Protein AF-A0A3C0UBP6-F1 (afdb_monomer_lite)

Foldseek 3Di:
DVVVLVVLVVVCVVVVDDPPPDPDPVVNVVVCCVSVVVVVVVVVVVVVVVVVVCVVVVNPPPPDPPDPPPDDPVNVVVVVVVVVVVVVVVVLVVVLVCVVVVNDDDPVCVVVNVVVVVVD

pLDDT: mean 75.62, std 11.1, range [53.62, 95.62]

Structure (mmCIF, N/CA/C/O backbone):
data_AF-A0A3C0UBP6-F1
#
_entry.id   AF-A0A3C0UBP6-F1
#
loop_
_atom_site.group_PDB
_atom_site.id
_atom_site.type_symbol
_atom_site.label_atom_id
_atom_site.label_alt_id
_atom_site.label_comp_id
_atom_site.label_asym_id
_atom_site.label_entity_id
_atom_site.label_seq_id
_atom_site.pdbx_PDB_ins_code
_atom_site.Cartn_x
_atom_site.Cartn_y
_atom_site.Cartn_z
_atom_site.occupancy
_atom_site.B_iso_or_equiv
_atom_site.auth_seq_id
_atom_site.auth_comp_id
_atom_site.auth_asym_id
_atom_site.auth_atom_id
_atom_site.pdbx_PDB_model_num
ATOM 1 N N . MET A 1 1 ? -14.201 1.666 19.793 1.00 55.53 1 MET A N 1
ATOM 2 C CA . MET A 1 1 ? -13.125 1.772 20.802 1.00 55.53 1 MET A CA 1
ATOM 3 C C . MET A 1 1 ? -13.087 3.151 21.449 1.00 55.53 1 MET A C 1
ATOM 5 O O . MET A 1 1 ? -13.534 3.251 22.579 1.00 55.53 1 MET A O 1
ATOM 9 N N . PHE A 1 2 ? -12.653 4.221 20.768 1.00 62.78 2 PHE A N 1
ATOM 10 C CA . PHE A 1 2 ? -12.497 5.544 21.409 1.00 62.78 2 PHE A CA 1
ATOM 11 C C . PHE A 1 2 ? -13.782 6.120 22.032 1.00 62.78 2 PHE A C 1
ATOM 13 O O . PHE A 1 2 ? -13.745 6.599 23.162 1.00 62.78 2 PHE A O 1
ATOM 20 N N . GLN A 1 3 ? -14.932 6.009 21.358 1.00 71.06 3 GLN A N 1
ATOM 21 C CA . GLN A 1 3 ? -16.206 6.487 21.917 1.00 71.06 3 GLN A CA 1
ATOM 22 C C . GLN A 1 3 ? -16.685 5.667 23.124 1.00 71.06 3 GLN A C 1
ATOM 24 O O . GLN A 1 3 ? -17.238 6.212 24.073 1.00 71.06 3 GLN A O 1
ATOM 29 N N . GLU A 1 4 ? -16.441 4.358 23.134 1.00 62.59 4 GLU A N 1
ATOM 30 C CA . GLU A 1 4 ? -16.885 3.474 24.218 1.00 62.59 4 GLU A CA 1
ATOM 31 C C . GLU A 1 4 ? -16.040 3.675 25.475 1.00 62.59 4 GLU A C 1
ATOM 33 O O . GLU A 1 4 ? -16.584 3.731 26.579 1.00 62.59 4 GLU A O 1
ATOM 38 N N . THR A 1 5 ? -14.730 3.869 25.308 1.00 67.00 5 THR A N 1
ATOM 39 C CA . THR A 1 5 ? -13.834 4.251 26.402 1.00 67.00 5 THR A CA 1
ATOM 40 C C . THR A 1 5 ? -14.248 5.595 26.992 1.00 67.00 5 THR A C 1
ATOM 42 O O . THR A 1 5 ? -14.295 5.722 28.212 1.00 67.00 5 THR A O 1
ATOM 45 N N . ALA A 1 6 ? -14.628 6.570 26.157 1.00 71.69 6 ALA A N 1
ATOM 46 C CA . ALA A 1 6 ? -15.109 7.870 26.617 1.00 71.69 6 ALA A CA 1
ATOM 47 C C . ALA A 1 6 ? -16.410 7.759 27.435 1.00 71.69 6 ALA A C 1
ATOM 49 O O . ALA A 1 6 ? -16.535 8.419 28.465 1.00 71.69 6 ALA A O 1
ATOM 50 N N . ILE A 1 7 ? -17.346 6.885 27.048 1.00 73.69 7 ILE A N 1
ATOM 51 C CA . ILE A 1 7 ? -18.593 6.642 27.797 1.00 73.69 7 ILE A CA 1
ATOM 52 C C . ILE A 1 7 ? -18.302 6.001 29.155 1.00 73.69 7 ILE A C 1
ATOM 54 O O . ILE A 1 7 ? -18.844 6.442 30.166 1.00 73.69 7 ILE A O 1
ATOM 58 N N . VAL A 1 8 ? -17.422 4.995 29.204 1.00 69.19 8 VAL A N 1
ATOM 59 C CA . VAL A 1 8 ? -17.036 4.348 30.468 1.00 69.19 8 VAL A CA 1
ATOM 60 C C . VAL A 1 8 ? -16.311 5.336 31.379 1.00 69.19 8 VAL A C 1
ATOM 62 O O . VAL A 1 8 ? -16.636 5.415 32.562 1.00 69.19 8 VAL A O 1
ATOM 65 N N . LEU A 1 9 ? -15.395 6.144 30.834 1.00 68.12 9 LEU A N 1
ATOM 66 C CA . LEU A 1 9 ? -14.720 7.194 31.598 1.00 68.12 9 LEU A CA 1
ATOM 67 C C . LEU A 1 9 ? -15.709 8.239 32.122 1.00 68.12 9 LEU A C 1
ATOM 69 O O . LEU A 1 9 ? -15.598 8.667 33.265 1.00 68.12 9 LEU A O 1
ATOM 73 N N . THR A 1 10 ? -16.685 8.638 31.307 1.00 73.94 10 THR A N 1
ATOM 74 C CA . THR A 1 10 ? -17.702 9.628 31.687 1.00 73.94 10 THR A CA 1
ATOM 75 C C . THR A 1 10 ? -18.625 9.075 32.769 1.00 73.94 10 THR A C 1
ATOM 77 O O . THR A 1 10 ? -18.881 9.753 33.759 1.00 73.94 10 THR A O 1
ATOM 80 N N . ALA A 1 11 ? -19.051 7.816 32.651 1.00 73.62 11 ALA A N 1
ATOM 81 C CA . ALA A 1 11 ? -19.854 7.136 33.663 1.00 73.62 11 ALA A CA 1
ATOM 82 C C . ALA A 1 11 ? -19.095 6.964 34.991 1.00 73.62 11 ALA A C 1
ATOM 84 O O . ALA A 1 11 ? -19.669 7.142 36.064 1.00 73.62 11 ALA A O 1
ATOM 85 N N . GLN A 1 12 ? -17.793 6.672 34.929 1.00 66.44 12 GLN A N 1
ATOM 86 C CA . GLN A 1 12 ? -16.916 6.645 36.102 1.00 66.44 12 GLN A CA 1
ATOM 87 C C . GLN A 1 12 ? -16.808 8.045 36.722 1.00 66.44 12 GLN A C 1
ATOM 89 O O . GLN A 1 12 ? -17.018 8.208 37.921 1.00 66.44 12 GLN A O 1
ATOM 94 N N . ARG A 1 13 ? -16.599 9.085 35.906 1.00 66.62 13 ARG A N 1
ATOM 95 C CA . ARG A 1 13 ? -16.542 10.487 36.353 1.00 66.62 13 ARG A CA 1
ATOM 96 C C . ARG A 1 13 ? -17.827 10.935 37.054 1.00 66.62 13 ARG A C 1
ATOM 98 O O . ARG A 1 13 ? -17.743 11.568 38.102 1.00 66.62 13 ARG A O 1
ATOM 105 N N . LEU A 1 14 ? -18.993 10.543 36.536 1.00 69.75 14 LEU A N 1
ATOM 106 C CA . LEU A 1 14 ? -20.306 10.804 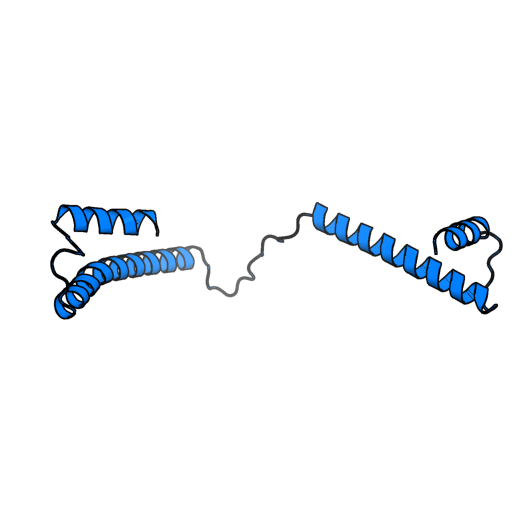37.143 1.00 69.75 14 LEU A CA 1
ATOM 107 C C . LEU A 1 14 ? -20.522 10.057 38.472 1.00 69.75 14 LEU A C 1
ATOM 109 O O . LEU A 1 14 ? -21.246 10.550 39.329 1.00 69.75 14 LEU A O 1
ATOM 113 N N . ARG A 1 15 ? -19.851 8.918 38.693 1.00 64.25 15 ARG A N 1
ATOM 114 C CA . ARG A 1 15 ? -19.811 8.211 39.990 1.00 64.25 15 ARG A CA 1
ATOM 115 C C . ARG A 1 15 ? -18.877 8.856 41.028 1.00 64.25 15 ARG A C 1
ATOM 117 O O . ARG A 1 15 ? -18.674 8.281 42.091 1.00 64.25 15 ARG A O 1
ATOM 124 N N . GLY A 1 16 ? -18.314 10.034 40.744 1.00 61.62 16 GLY A N 1
ATOM 125 C CA . GLY A 1 16 ? -17.422 10.752 41.661 1.00 61.62 16 GLY A CA 1
ATOM 126 C C . GLY A 1 16 ? -15.938 10.435 41.470 1.00 61.62 16 GLY A C 1
ATOM 127 O O . GLY A 1 16 ? -15.133 10.709 42.358 1.00 61.62 16 GLY A O 1
ATOM 128 N N . PHE A 1 17 ? -15.549 9.877 40.320 1.00 57.00 17 PHE A N 1
ATOM 129 C CA . PHE A 1 17 ? -14.153 9.564 40.011 1.00 57.00 17 PHE A CA 1
ATOM 130 C C . PHE A 1 17 ? -13.321 10.853 39.884 1.00 57.00 17 PHE A C 1
ATOM 132 O O . PHE A 1 17 ? -13.376 11.564 38.877 1.00 57.00 17 PHE A O 1
ATOM 139 N N . GLN A 1 18 ? -12.553 11.161 40.932 1.00 59.94 18 GLN A N 1
ATOM 140 C CA . GLN A 1 18 ? -11.612 12.280 41.002 1.00 59.94 18 GLN A CA 1
ATOM 141 C C . GLN A 1 18 ? -10.174 11.733 40.962 1.00 59.94 18 GLN A C 1
ATOM 143 O O . GLN A 1 18 ? -9.574 11.514 42.014 1.00 59.94 18 GLN A O 1
ATOM 148 N N . PRO A 1 19 ? -9.591 11.510 39.768 1.00 56.03 19 PRO A N 1
ATOM 149 C CA . PRO A 1 19 ? -8.311 10.805 39.621 1.00 56.03 19 PRO A CA 1
ATOM 150 C C . PRO A 1 19 ? -7.119 11.522 40.274 1.00 56.03 19 PRO A C 1
ATOM 152 O O . PRO A 1 19 ? -6.101 10.895 40.538 1.00 56.03 19 PRO A O 1
ATOM 155 N N . PHE A 1 20 ? -7.249 12.818 40.569 1.00 57.31 20 PHE A N 1
ATOM 156 C CA . PHE A 1 20 ? -6.154 13.658 41.061 1.00 57.31 20 PHE A CA 1
ATOM 157 C C . PHE A 1 20 ? -6.274 14.084 42.529 1.00 57.31 20 PHE A C 1
ATOM 159 O O . PHE A 1 20 ? -5.385 14.770 43.022 1.00 57.31 20 PHE A O 1
ATOM 166 N N . LYS A 1 21 ? -7.343 13.714 43.251 1.00 56.78 21 LYS A N 1
ATOM 167 C CA . LYS A 1 21 ? -7.570 14.244 44.612 1.00 56.78 21 LYS A CA 1
ATOM 168 C C . LYS A 1 21 ? -6.922 13.412 45.725 1.00 56.78 21 LYS A C 1
ATOM 170 O O . LYS A 1 21 ? -6.775 13.895 46.842 1.00 56.78 21 LYS A O 1
ATOM 175 N N . THR A 1 22 ? -6.498 12.182 45.434 1.00 57.94 22 THR A N 1
ATOM 176 C CA . THR A 1 22 ? -5.827 11.309 46.411 1.00 57.94 22 THR A CA 1
ATOM 177 C C . THR A 1 22 ? -4.726 10.510 45.715 1.00 57.94 22 THR A C 1
ATOM 179 O O . THR A 1 22 ? -4.942 9.399 45.238 1.00 57.94 22 THR A O 1
ATOM 182 N N . ALA A 1 23 ? -3.530 11.095 45.632 1.00 55.56 23 ALA A N 1
ATOM 183 C CA . ALA A 1 23 ? -2.351 10.522 44.979 1.00 55.56 23 ALA A CA 1
ATOM 184 C C . ALA A 1 23 ? -1.693 9.400 45.812 1.00 55.56 23 ALA A C 1
ATOM 186 O O . ALA A 1 23 ? -0.500 9.444 46.101 1.00 55.56 23 ALA A O 1
ATOM 187 N N . SER A 1 24 ? -2.464 8.390 46.234 1.00 68.06 24 SER A N 1
ATOM 188 C CA . SER A 1 24 ? -1.899 7.187 46.859 1.00 68.06 24 SER A CA 1
ATOM 189 C C . SER A 1 24 ? -1.729 6.072 45.807 1.00 68.06 24 SER A C 1
ATOM 191 O O . SER A 1 24 ? -2.705 5.712 45.141 1.00 68.06 24 SER A O 1
ATOM 193 N N . PRO A 1 25 ? -0.526 5.482 45.645 1.00 66.38 25 PRO A N 1
ATOM 194 C CA . PRO A 1 25 ? -0.250 4.494 44.594 1.00 66.38 25 PRO A CA 1
ATOM 195 C C . PRO A 1 25 ? -1.160 3.259 44.647 1.00 66.38 25 PRO A C 1
ATOM 197 O O . PRO A 1 25 ? -1.562 2.726 43.616 1.00 66.38 25 PRO A O 1
ATOM 200 N N . ARG A 1 26 ? -1.538 2.821 45.856 1.00 72.50 26 ARG A N 1
ATOM 201 C CA . ARG A 1 26 ? -2.420 1.660 46.059 1.00 72.50 26 ARG A CA 1
ATOM 202 C C . ARG A 1 26 ? -3.853 1.915 45.581 1.00 72.50 26 ARG A C 1
ATOM 204 O O . ARG A 1 26 ? -4.438 1.027 44.965 1.00 72.50 26 ARG A O 1
ATOM 211 N N . HIS A 1 27 ? -4.391 3.119 45.801 1.00 66.38 27 HIS A N 1
ATOM 212 C CA . HIS A 1 27 ? -5.722 3.469 45.296 1.00 66.38 27 HIS A CA 1
ATOM 213 C C . HIS A 1 27 ? -5.728 3.575 43.773 1.00 66.38 27 HIS A C 1
ATOM 215 O O . HIS A 1 27 ? -6.661 3.087 43.148 1.00 66.38 27 HIS A O 1
ATOM 221 N N . LEU A 1 28 ? -4.680 4.135 43.161 1.00 67.75 28 LEU A N 1
ATOM 222 C CA . LEU A 1 28 ? -4.586 4.228 41.700 1.00 67.75 28 LEU A CA 1
ATOM 223 C C . LEU A 1 28 ? -4.605 2.849 41.029 1.00 67.75 28 LEU A C 1
ATOM 225 O O . LEU A 1 28 ? -5.304 2.669 40.035 1.00 67.75 28 LEU A O 1
ATOM 229 N N . ILE A 1 29 ? -3.906 1.862 41.598 1.00 72.19 29 ILE A N 1
ATOM 230 C CA . ILE A 1 29 ? -3.909 0.486 41.085 1.00 72.19 29 ILE A CA 1
ATOM 231 C C . ILE A 1 29 ? -5.301 -0.142 41.232 1.00 72.19 29 ILE A C 1
ATOM 233 O O . ILE A 1 29 ? -5.836 -0.662 40.255 1.00 72.19 29 ILE A O 1
ATOM 237 N N . GLN A 1 30 ? -5.935 -0.052 42.406 1.00 74.06 30 GLN A N 1
ATOM 238 C CA . GLN A 1 30 ? -7.299 -0.570 42.591 1.00 74.06 30 GLN A CA 1
ATOM 239 C C . GLN A 1 30 ? -8.308 0.093 41.636 1.00 74.06 30 GLN A C 1
ATOM 241 O O . GLN A 1 30 ? -9.145 -0.595 41.050 1.00 74.06 30 GLN A O 1
ATOM 246 N N . MET A 1 31 ? -8.188 1.403 41.409 1.00 65.31 31 MET A N 1
ATOM 247 C CA . MET A 1 31 ? -9.025 2.161 40.471 1.00 65.31 31 MET A CA 1
ATOM 248 C C . MET A 1 31 ? -8.775 1.761 39.008 1.00 65.31 31 MET A C 1
ATOM 250 O O . MET A 1 31 ? -9.716 1.642 38.218 1.00 65.31 31 MET A O 1
ATOM 254 N N . ALA A 1 32 ? -7.520 1.499 38.638 1.00 69.88 32 ALA A N 1
ATOM 255 C CA . ALA A 1 32 ? -7.170 0.985 37.319 1.00 69.88 32 ALA A CA 1
ATOM 256 C C . ALA A 1 32 ? -7.806 -0.392 37.085 1.00 69.88 32 ALA A C 1
ATOM 258 O O . ALA A 1 32 ? -8.444 -0.603 36.060 1.00 69.88 32 ALA A O 1
ATOM 259 N N . PHE A 1 33 ? -7.747 -1.305 38.057 1.00 76.88 33 PHE A N 1
ATOM 260 C CA . PHE A 1 33 ? -8.402 -2.611 37.934 1.00 76.88 33 PHE A CA 1
ATOM 261 C C . PHE A 1 33 ? -9.930 -2.499 37.806 1.00 76.88 33 PHE A C 1
ATOM 263 O O . PHE A 1 33 ? -10.523 -3.177 36.966 1.00 76.88 33 PHE A O 1
ATOM 270 N N . GLN A 1 34 ? -10.573 -1.606 38.564 1.00 72.19 34 GLN A N 1
ATOM 271 C CA . GLN A 1 34 ? -12.027 -1.397 38.499 1.00 72.19 34 GLN A CA 1
ATOM 272 C C . GLN A 1 34 ? -12.514 -0.803 37.169 1.00 72.19 34 GLN A C 1
ATOM 274 O O . GLN A 1 34 ? -13.655 -1.038 36.770 1.00 72.19 34 GLN A O 1
ATOM 279 N N . THR A 1 35 ? -11.674 -0.037 36.474 1.00 71.62 35 THR A N 1
ATOM 280 C CA . THR A 1 35 ? -11.999 0.555 35.165 1.00 71.62 35 THR A CA 1
ATOM 281 C C . THR A 1 35 ? -11.632 -0.377 34.013 1.00 71.62 35 THR A C 1
ATOM 283 O O . THR A 1 35 ? -12.388 -0.495 33.050 1.00 71.62 35 THR A O 1
ATOM 286 N N . LEU A 1 36 ? -10.508 -1.086 34.120 1.00 75.62 36 LEU A N 1
ATOM 287 C CA . LEU A 1 36 ? -9.995 -1.952 33.063 1.00 75.62 36 LEU A CA 1
ATOM 288 C C . LEU A 1 36 ? -10.791 -3.255 32.943 1.00 75.62 36 LEU A C 1
ATOM 290 O O . LEU A 1 36 ? -11.068 -3.701 31.832 1.00 75.62 36 LEU A O 1
ATOM 294 N N . PHE A 1 37 ? -11.204 -3.849 34.066 1.00 82.44 37 PHE A N 1
ATOM 295 C CA . PHE A 1 37 ? -11.953 -5.106 34.074 1.00 82.44 37 PHE A CA 1
ATOM 296 C C . PHE A 1 37 ? -13.267 -5.058 33.266 1.00 82.44 37 PHE A C 1
ATOM 298 O O . PHE A 1 37 ? -13.464 -5.931 32.418 1.00 82.44 37 PHE A O 1
ATOM 305 N N . PRO A 1 38 ? -14.154 -4.050 33.419 1.00 80.44 38 PRO A N 1
ATOM 306 C CA . PRO A 1 38 ? -15.369 -3.973 32.606 1.00 80.44 38 PRO A CA 1
ATOM 307 C C . PRO A 1 38 ? -15.079 -3.699 31.125 1.00 80.44 38 PRO A C 1
ATOM 309 O O . PRO A 1 38 ? -15.811 -4.185 30.261 1.00 80.44 38 PRO A O 1
ATOM 312 N N . ILE A 1 39 ? -14.008 -2.962 30.809 1.00 81.81 39 ILE A N 1
ATOM 313 C CA . ILE A 1 39 ? -13.574 -2.746 29.422 1.00 81.81 39 ILE A CA 1
ATOM 314 C C . ILE A 1 39 ? -13.139 -4.080 28.812 1.00 81.81 39 ILE A C 1
ATOM 316 O O . ILE A 1 39 ? -13.599 -4.430 27.728 1.00 81.81 39 ILE A O 1
ATOM 320 N N . LEU A 1 40 ? -12.324 -4.850 29.534 1.00 83.81 40 LEU A N 1
ATOM 321 C CA . LEU A 1 40 ? -11.806 -6.139 29.088 1.00 83.81 40 LEU A CA 1
ATOM 322 C C . LEU A 1 40 ? -12.918 -7.184 28.927 1.00 83.81 40 LEU A C 1
ATOM 324 O O . LEU A 1 40 ? -12.983 -7.870 27.911 1.00 83.81 40 LEU A O 1
ATOM 328 N N . ALA A 1 41 ? -13.854 -7.258 29.874 1.00 87.50 41 ALA A N 1
ATOM 329 C CA . ALA A 1 41 ? -15.015 -8.139 29.762 1.00 87.50 41 ALA A CA 1
ATOM 330 C C . ALA A 1 41 ? -15.870 -7.803 28.526 1.00 87.50 41 ALA A C 1
ATOM 332 O O . ALA A 1 41 ? -16.355 -8.696 27.825 1.00 87.50 41 ALA A O 1
ATOM 333 N N . ARG A 1 42 ? -16.033 -6.510 28.217 1.00 81.62 42 ARG A N 1
ATOM 334 C CA . ARG A 1 42 ? -16.793 -6.055 27.048 1.00 81.62 42 ARG A CA 1
ATOM 335 C C . ARG A 1 42 ? -16.058 -6.324 25.735 1.00 81.62 42 ARG A C 1
ATOM 337 O O . ARG A 1 42 ? -16.699 -6.767 24.782 1.00 81.62 42 ARG A O 1
ATOM 344 N N . THR A 1 43 ? -14.749 -6.077 25.662 1.00 86.56 43 THR A N 1
ATOM 345 C CA . THR A 1 43 ? -13.960 -6.375 24.456 1.00 86.56 43 THR A CA 1
ATOM 346 C C . THR A 1 43 ? -13.895 -7.872 24.198 1.00 86.56 43 THR A C 1
ATOM 348 O O . THR A 1 43 ? -14.070 -8.275 23.052 1.00 86.56 43 THR A O 1
ATOM 351 N N . LEU A 1 44 ? -13.756 -8.693 25.243 1.00 90.38 44 LEU A N 1
ATOM 352 C CA . LEU A 1 44 ? -13.785 -10.149 25.135 1.00 90.38 44 LEU A CA 1
ATOM 353 C C . LEU A 1 44 ? -15.143 -10.647 24.629 1.00 90.38 44 LEU A C 1
ATOM 355 O O . LEU A 1 44 ? -15.194 -11.429 23.683 1.00 90.38 44 LEU A O 1
ATOM 359 N N . ARG A 1 45 ? -16.252 -10.140 25.186 1.00 90.25 45 ARG A N 1
ATOM 360 C CA . ARG A 1 45 ? -17.599 -10.481 24.702 1.00 90.25 45 ARG A CA 1
ATOM 361 C C . ARG A 1 45 ? -17.785 -10.087 23.236 1.00 90.25 45 ARG A C 1
ATOM 363 O O . ARG A 1 45 ? -18.279 -10.888 22.451 1.00 90.25 45 ARG A O 1
ATOM 370 N N . ARG A 1 46 ? -17.348 -8.884 22.850 1.00 89.44 46 ARG A N 1
ATOM 371 C CA . ARG A 1 46 ? -17.402 -8.417 21.457 1.00 89.44 46 ARG A CA 1
ATOM 372 C C . ARG A 1 46 ? -16.547 -9.284 20.533 1.00 89.44 46 ARG A C 1
ATOM 374 O O . ARG A 1 46 ? -16.996 -9.591 19.436 1.00 89.44 46 ARG A O 1
ATOM 381 N N . ALA A 1 47 ? -15.348 -9.677 20.961 1.00 89.12 47 ALA A N 1
ATOM 382 C CA . ALA A 1 47 ? -14.471 -10.560 20.201 1.00 89.12 47 ALA A CA 1
ATOM 383 C C . ALA A 1 47 ? -15.105 -11.942 20.005 1.00 89.12 47 ALA A C 1
ATOM 385 O O . ALA A 1 47 ? -15.107 -12.438 18.887 1.00 89.12 47 ALA A O 1
ATOM 386 N N . ALA A 1 48 ? -15.722 -12.512 21.045 1.00 90.19 48 ALA A N 1
ATOM 387 C CA . ALA A 1 48 ? -16.435 -13.784 20.951 1.00 90.19 48 ALA A CA 1
ATOM 388 C C . ALA A 1 48 ? -17.621 -13.714 19.972 1.00 90.19 48 ALA A C 1
ATOM 390 O O . ALA A 1 48 ? -17.768 -14.583 19.119 1.00 90.19 48 ALA A O 1
ATOM 391 N N . THR A 1 49 ? -18.434 -12.651 20.033 1.00 90.56 49 THR A N 1
ATOM 392 C CA . THR A 1 49 ? -19.529 -12.437 19.069 1.00 90.56 49 THR A CA 1
ATOM 393 C C . THR A 1 49 ? -19.014 -12.206 17.647 1.00 90.56 49 THR A C 1
ATOM 395 O O . THR A 1 49 ? -19.638 -12.634 16.680 1.00 90.56 49 THR A O 1
ATOM 398 N N . LEU A 1 50 ? -17.878 -11.521 17.494 1.00 88.69 50 LEU A N 1
ATOM 399 C CA . LEU A 1 50 ? -17.261 -11.321 16.188 1.00 88.69 50 LEU A CA 1
ATOM 400 C C . LEU A 1 50 ? -16.731 -12.646 15.630 1.00 88.69 50 LEU A C 1
ATOM 402 O O . LEU A 1 50 ? -16.960 -12.926 14.463 1.00 88.69 50 LEU A O 1
ATOM 406 N N . ALA A 1 51 ? -16.081 -13.466 16.457 1.00 87.75 51 ALA A N 1
ATOM 407 C CA . ALA A 1 51 ? -15.575 -14.777 16.071 1.00 87.75 51 ALA A CA 1
ATOM 408 C C . ALA A 1 51 ? -16.709 -15.690 15.584 1.00 87.75 51 ALA A C 1
ATOM 410 O O . ALA A 1 51 ? -16.629 -16.198 14.471 1.00 87.75 51 ALA A O 1
ATOM 411 N N . SER A 1 52 ? -17.815 -15.794 16.329 1.00 87.25 52 SER A N 1
ATOM 412 C CA . SER A 1 52 ? -18.968 -16.597 15.896 1.00 87.25 52 SER A CA 1
ATOM 413 C C . SER A 1 52 ? -19.646 -16.044 14.635 1.00 87.25 52 SER A C 1
ATOM 415 O O . SER A 1 52 ? -20.092 -16.799 13.770 1.00 87.25 52 SER A O 1
ATOM 417 N N . SER A 1 53 ? -19.685 -14.719 14.474 1.00 88.31 53 SER A N 1
ATOM 418 C CA . SER A 1 53 ? -20.176 -14.078 13.247 1.00 88.31 53 SER A CA 1
ATOM 419 C C . SER A 1 53 ? -19.271 -14.370 12.043 1.00 88.31 53 SER A C 1
ATOM 421 O O . SER A 1 53 ? -19.757 -14.653 10.951 1.00 88.31 53 SER A O 1
ATOM 423 N N . VAL A 1 54 ? -17.953 -14.366 12.237 1.00 84.25 54 VAL A N 1
ATOM 424 C CA . VAL A 1 54 ? -16.951 -14.683 11.210 1.00 84.25 54 VAL A CA 1
ATOM 425 C C . VAL A 1 54 ? -17.043 -16.161 10.813 1.00 84.25 54 VAL A C 1
ATOM 427 O O . VAL A 1 54 ? -17.146 -16.458 9.623 1.00 84.25 54 VAL A O 1
ATOM 430 N N . GLU A 1 55 ? -17.125 -17.070 11.784 1.00 84.69 55 GLU A N 1
ATOM 431 C CA . GLU A 1 55 ? -17.295 -18.509 11.545 1.00 84.69 55 GLU A CA 1
ATOM 432 C C . GLU A 1 55 ? -18.613 -18.833 10.825 1.00 84.69 55 GLU A C 1
ATOM 434 O O . GLU A 1 55 ? -18.608 -19.579 9.846 1.00 84.69 55 GLU A O 1
ATOM 439 N N . SER A 1 56 ? -19.739 -18.227 11.229 1.00 84.19 56 SER A N 1
ATOM 440 C CA . SER A 1 56 ? -21.033 -18.434 10.549 1.00 84.19 56 SER A CA 1
ATOM 441 C C . SER A 1 56 ? -21.048 -17.921 9.104 1.00 84.19 56 SER A C 1
ATOM 443 O O . SER A 1 56 ? -21.756 -18.465 8.260 1.00 84.19 56 SER A O 1
ATOM 445 N N . ARG A 1 57 ? -20.227 -16.910 8.792 1.00 80.19 57 ARG A N 1
ATOM 446 C CA . ARG A 1 57 ? -20.005 -16.395 7.430 1.00 80.19 57 ARG A CA 1
ATOM 447 C C . ARG A 1 57 ? -19.022 -17.242 6.613 1.00 80.19 57 ARG A C 1
ATOM 449 O O . ARG A 1 57 ? -18.689 -16.864 5.495 1.00 80.19 57 ARG A O 1
ATOM 456 N N . GLY A 1 58 ? -18.553 -18.369 7.150 1.00 76.56 58 GLY A N 1
ATOM 457 C CA . GLY A 1 58 ? -17.678 -19.310 6.451 1.00 76.56 58 GLY A CA 1
ATOM 458 C C . GLY A 1 58 ? -16.202 -18.907 6.414 1.00 76.56 58 GLY A C 1
ATOM 459 O O . GLY A 1 58 ? -15.407 -19.579 5.758 1.00 76.56 58 GLY A O 1
ATOM 460 N N . PHE A 1 59 ? -15.801 -17.852 7.129 1.00 68.88 59 PHE A N 1
ATOM 461 C CA . PHE A 1 59 ? -14.387 -17.522 7.296 1.00 68.88 59 PHE A CA 1
ATOM 462 C C . PHE A 1 59 ? -13.727 -18.558 8.218 1.00 68.88 59 PHE A C 1
ATOM 464 O O . PHE A 1 59 ? -14.186 -18.772 9.334 1.00 68.88 59 PHE A O 1
ATOM 471 N N . GLY A 1 60 ? -12.637 -19.184 7.767 1.00 65.25 60 GLY A N 1
ATOM 472 C CA . GLY A 1 60 ? -11.898 -20.203 8.533 1.00 65.25 60 GLY A CA 1
ATOM 473 C C . GLY A 1 60 ? -11.841 -21.568 7.849 1.00 65.25 60 GLY A C 1
ATOM 474 O O . GLY A 1 60 ? -10.987 -22.384 8.178 1.00 65.25 60 GLY A O 1
ATOM 475 N N . ARG A 1 61 ? -12.683 -21.794 6.836 1.00 63.50 61 ARG A N 1
ATOM 476 C CA . ARG A 1 61 ? -12.457 -22.866 5.863 1.00 63.50 61 ARG A CA 1
ATOM 477 C C . ARG A 1 61 ? -11.413 -22.369 4.868 1.00 63.50 61 ARG A C 1
ATOM 479 O O . ARG A 1 61 ? -11.385 -21.178 4.561 1.00 63.50 61 ARG A O 1
ATOM 486 N N . GLU A 1 62 ? -10.571 -23.271 4.384 1.00 61.34 62 GLU A N 1
ATOM 487 C CA . GLU A 1 62 ? -9.434 -23.083 3.461 1.00 61.34 62 GLU A CA 1
ATOM 488 C C . GLU A 1 62 ? -9.773 -22.436 2.096 1.00 61.34 62 GLU A C 1
ATOM 490 O O . GLU A 1 62 ? -9.036 -22.541 1.123 1.00 61.34 62 GLU A O 1
ATOM 495 N N . THR A 1 63 ? -10.909 -21.757 1.988 1.00 60.09 63 THR A N 1
ATOM 496 C CA . THR A 1 63 ? -11.276 -20.912 0.862 1.00 60.09 63 THR A CA 1
ATOM 497 C C . THR A 1 63 ? -10.234 -19.815 0.672 1.00 60.09 63 THR A C 1
ATOM 499 O O . THR A 1 63 ? -10.081 -18.929 1.519 1.00 60.09 63 THR A O 1
ATOM 502 N N . G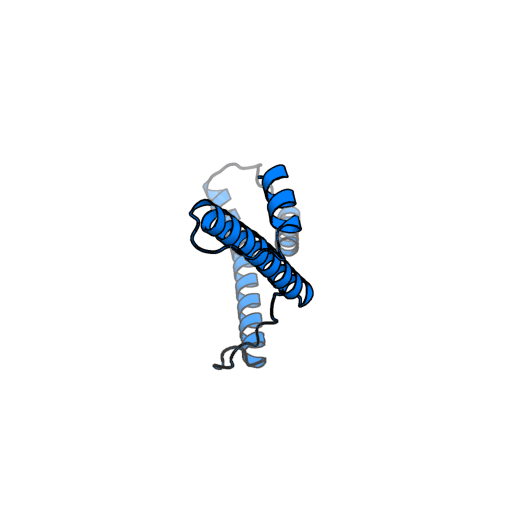LN A 1 64 ? -9.535 -19.872 -0.467 1.00 60.53 64 GLN A N 1
ATOM 503 C CA . GLN A 1 64 ? -8.723 -18.775 -0.983 1.00 60.53 64 GLN A CA 1
ATOM 504 C C . GLN A 1 64 ? -9.543 -17.489 -0.902 1.00 60.53 64 GLN A C 1
ATOM 506 O O . GLN A 1 64 ? -10.541 -17.317 -1.604 1.00 60.53 64 GLN A O 1
ATOM 511 N N . ARG A 1 65 ? -9.133 -16.584 -0.011 1.00 64.50 65 ARG A N 1
ATOM 512 C CA . ARG A 1 65 ? -9.672 -15.229 0.012 1.00 64.50 65 ARG A CA 1
ATOM 513 C C . ARG A 1 65 ? -9.397 -14.627 -1.359 1.00 64.50 65 ARG A C 1
ATOM 515 O O . ARG A 1 65 ? -8.238 -14.472 -1.738 1.00 64.50 65 ARG A O 1
ATOM 522 N N . SER A 1 66 ? -10.458 -14.293 -2.086 1.00 61.50 66 SER A N 1
ATOM 523 C CA . SER A 1 66 ? -10.344 -13.332 -3.174 1.00 61.50 66 SER A CA 1
ATOM 524 C C . SER A 1 66 ? -10.011 -12.006 -2.508 1.00 61.50 66 SER A C 1
ATOM 526 O O . SER A 1 66 ? -10.872 -11.365 -1.912 1.00 61.50 66 SER A O 1
ATOM 528 N N . TYR A 1 67 ? -8.723 -11.677 -2.473 1.00 65.00 67 TYR A N 1
ATOM 529 C CA . TYR A 1 67 ? -8.295 -10.337 -2.128 1.00 65.00 67 TYR A CA 1
ATOM 530 C C . TYR A 1 67 ? -8.846 -9.435 -3.222 1.00 65.00 67 TYR A C 1
ATOM 532 O O . TYR A 1 67 ? -8.541 -9.651 -4.398 1.00 65.00 67 TYR A O 1
ATOM 540 N N . ASP A 1 68 ? -9.667 -8.457 -2.845 1.00 66.81 68 ASP A N 1
ATOM 541 C CA . ASP A 1 68 ? -9.945 -7.339 -3.736 1.00 66.81 68 ASP A CA 1
ATOM 542 C C . ASP A 1 68 ? -8.589 -6.793 -4.160 1.00 66.81 68 ASP A C 1
ATOM 544 O O . ASP A 1 68 ? -7.773 -6.420 -3.312 1.00 66.81 68 ASP A O 1
ATOM 548 N N . ASN A 1 69 ? -8.302 -6.879 -5.460 1.00 67.12 69 ASN A N 1
ATOM 549 C CA . ASN A 1 69 ? -7.025 -6.458 -6.000 1.00 67.12 69 ASN A CA 1
ATOM 550 C C . ASN A 1 69 ? -6.821 -4.993 -5.583 1.00 67.12 69 ASN A C 1
ATOM 552 O O . ASN A 1 69 ? -7.585 -4.140 -6.036 1.00 67.12 69 ASN A O 1
ATOM 556 N N . PRO A 1 70 ? -5.839 -4.687 -4.716 1.00 72.56 70 PRO A N 1
ATOM 557 C CA . PRO A 1 70 ? -5.715 -3.353 -4.140 1.00 72.56 70 PRO A CA 1
ATOM 558 C C . PRO A 1 70 ? -5.308 -2.316 -5.187 1.00 72.56 70 PRO A C 1
ATOM 560 O O . PRO A 1 70 ? -5.367 -1.123 -4.917 1.00 72.56 70 PRO A O 1
ATOM 563 N N . TRP A 1 71 ? -4.875 -2.771 -6.366 1.00 70.94 71 TRP A N 1
ATOM 564 C CA . TRP A 1 71 ? -4.444 -1.914 -7.454 1.00 70.94 71 TRP A CA 1
ATOM 565 C C . TRP A 1 71 ? -5.612 -1.572 -8.357 1.00 70.94 71 TRP A C 1
ATOM 567 O O . TRP A 1 71 ? -6.173 -2.436 -9.042 1.00 70.94 71 TRP A O 1
ATOM 577 N N . SER A 1 72 ? -5.910 -0.278 -8.420 1.00 80.75 72 SER A N 1
ATOM 578 C CA . SER A 1 72 ? -6.789 0.248 -9.451 1.00 80.75 72 SER A CA 1
ATOM 579 C C . SER A 1 72 ? -6.166 -0.014 -10.825 1.00 80.75 72 SER A C 1
ATOM 581 O O . SER A 1 72 ? -4.956 0.131 -11.025 1.00 80.75 72 SER A O 1
ATOM 583 N N . THR A 1 73 ? -6.984 -0.382 -11.814 1.00 80.19 73 THR A N 1
ATOM 584 C CA . THR A 1 73 ? -6.533 -0.630 -13.197 1.00 80.19 73 THR A CA 1
ATOM 585 C C . THR A 1 73 ? -5.745 0.558 -13.765 1.00 80.19 73 THR A C 1
ATOM 587 O O . THR A 1 73 ? -4.821 0.371 -14.559 1.00 80.19 73 THR A O 1
ATOM 590 N N . LEU A 1 74 ? -6.060 1.775 -13.307 1.00 84.12 74 LEU A N 1
ATOM 591 C CA . LEU A 1 74 ? -5.354 3.001 -13.675 1.00 84.12 74 LEU A CA 1
ATOM 592 C C . LEU A 1 74 ? -3.912 3.023 -13.154 1.00 84.12 74 LEU A C 1
ATOM 594 O O . LEU A 1 74 ? -2.998 3.273 -13.937 1.00 84.12 74 LEU A O 1
ATOM 598 N N . GLU A 1 75 ? -3.690 2.691 -11.882 1.00 86.38 75 GLU A N 1
ATOM 599 C CA . GLU A 1 75 ? -2.351 2.641 -11.273 1.00 86.38 75 GLU A CA 1
ATOM 600 C C . GLU A 1 75 ? -1.470 1.617 -11.990 1.00 86.38 75 GLU A C 1
ATOM 602 O O . GLU A 1 75 ? -0.325 1.896 -12.346 1.00 86.38 75 GLU A O 1
ATOM 607 N N . ARG A 1 76 ? -2.051 0.457 -12.320 1.00 87.19 76 ARG A N 1
ATOM 608 C CA . ARG A 1 76 ? -1.367 -0.581 -13.092 1.00 87.19 76 ARG A CA 1
ATOM 609 C C . ARG A 1 76 ? -0.958 -0.087 -14.482 1.00 87.19 76 ARG A C 1
ATOM 611 O O . ARG A 1 76 ? 0.176 -0.317 -14.897 1.00 87.19 76 ARG A O 1
ATOM 618 N N . SER A 1 77 ? -1.857 0.596 -15.195 1.00 88.44 77 SER A N 1
ATOM 619 C CA . SER A 1 77 ? -1.562 1.147 -16.526 1.00 88.44 77 SER A CA 1
ATOM 620 C C . SER A 1 77 ? -0.467 2.216 -16.481 1.00 88.44 77 SER A C 1
ATOM 622 O O . SER A 1 77 ? 0.442 2.199 -17.310 1.00 88.44 77 SER A O 1
ATOM 624 N N . PHE A 1 78 ? -0.487 3.077 -15.462 1.00 93.00 78 PHE A N 1
ATOM 625 C CA . PHE A 1 78 ? 0.516 4.115 -15.271 1.00 93.00 78 PHE A CA 1
ATOM 626 C C . PHE A 1 78 ? 1.903 3.517 -15.013 1.00 93.00 78 PHE A C 1
ATOM 628 O O . PHE A 1 78 ? 2.876 3.928 -15.645 1.00 93.00 78 PHE A O 1
ATOM 635 N N . CYS A 1 79 ? 1.996 2.488 -14.165 1.00 91.88 79 CYS A N 1
ATOM 636 C CA . CYS A 1 79 ? 3.250 1.770 -13.935 1.00 91.88 79 CYS A CA 1
ATOM 637 C C . CYS A 1 79 ? 3.806 1.132 -15.217 1.00 91.88 79 CYS A C 1
ATOM 639 O O . CYS A 1 79 ? 5.010 1.215 -15.455 1.00 91.88 79 CYS A O 1
ATOM 641 N N . TYR A 1 80 ? 2.959 0.536 -16.063 1.00 93.56 80 TYR A N 1
ATOM 642 C CA . TYR A 1 80 ? 3.415 -0.023 -17.342 1.00 93.56 80 TYR A CA 1
ATOM 643 C C . TYR A 1 80 ? 3.927 1.051 -18.305 1.00 93.56 80 TYR A C 1
ATOM 645 O O . TYR A 1 80 ? 4.968 0.858 -18.929 1.00 93.56 80 TYR A O 1
ATOM 653 N N . ILE A 1 81 ? 3.233 2.188 -18.407 1.00 94.81 81 ILE A N 1
ATOM 654 C CA . ILE A 1 81 ? 3.661 3.307 -19.258 1.00 94.81 81 ILE A CA 1
ATOM 655 C C . ILE A 1 81 ? 4.999 3.869 -18.766 1.00 94.81 81 ILE A C 1
ATOM 657 O O . ILE A 1 81 ? 5.914 4.069 -19.565 1.00 94.81 81 ILE A O 1
ATOM 661 N N . ALA A 1 82 ? 5.147 4.069 -17.454 1.00 94.06 82 ALA A N 1
ATOM 662 C CA . ALA A 1 82 ? 6.395 4.533 -16.859 1.00 94.06 82 ALA A CA 1
ATOM 663 C C . ALA A 1 82 ? 7.551 3.551 -17.120 1.00 94.06 82 ALA A C 1
ATOM 665 O O . ALA A 1 82 ? 8.637 3.969 -17.520 1.00 94.06 82 ALA A O 1
ATOM 666 N N . ALA A 1 83 ? 7.311 2.244 -16.970 1.00 94.62 83 ALA A N 1
ATOM 667 C CA . ALA A 1 83 ? 8.308 1.216 -17.256 1.00 94.62 83 ALA A CA 1
ATOM 668 C C . ALA A 1 83 ? 8.727 1.203 -18.737 1.00 94.62 83 ALA A C 1
ATOM 670 O O . ALA A 1 83 ? 9.918 1.106 -19.032 1.00 94.62 83 ALA A O 1
ATOM 671 N N . LEU A 1 84 ? 7.774 1.353 -19.665 1.00 95.62 84 LEU A N 1
ATOM 672 C CA . LEU A 1 84 ? 8.058 1.438 -21.101 1.00 95.62 84 LEU A CA 1
ATOM 673 C C . LEU A 1 84 ? 8.884 2.677 -21.458 1.00 95.62 84 LEU A C 1
ATOM 675 O O . LEU A 1 84 ? 9.823 2.570 -22.245 1.00 95.62 84 LEU A O 1
ATOM 679 N N . LEU A 1 85 ? 8.581 3.832 -20.861 1.00 94.44 85 LEU A N 1
ATOM 680 C CA . LEU A 1 85 ? 9.366 5.051 -21.067 1.00 94.44 85 LEU A CA 1
ATOM 681 C C . LEU A 1 85 ? 10.812 4.879 -20.602 1.00 94.44 85 LEU A C 1
ATOM 683 O O . LEU A 1 85 ? 11.738 5.199 -21.346 1.00 94.44 85 LEU A O 1
ATOM 687 N N . VAL A 1 86 ? 11.018 4.328 -19.403 1.00 94.62 86 VAL A N 1
ATOM 688 C CA . VAL A 1 86 ? 12.366 4.070 -18.877 1.00 94.62 86 VAL A CA 1
ATOM 689 C C . VAL A 1 86 ? 13.115 3.079 -19.767 1.00 94.62 86 VAL A C 1
ATOM 691 O O . VAL A 1 86 ? 14.262 3.332 -20.127 1.00 94.62 86 VAL A O 1
ATOM 694 N N . ALA A 1 87 ? 12.470 1.987 -20.183 1.00 94.12 87 ALA A N 1
ATOM 695 C CA . ALA A 1 87 ? 13.076 1.015 -21.091 1.00 94.12 87 ALA A CA 1
ATOM 696 C C . ALA A 1 87 ? 13.465 1.645 -22.440 1.00 94.12 87 ALA A C 1
ATOM 698 O O . ALA A 1 87 ? 14.542 1.357 -22.967 1.00 94.12 87 ALA A O 1
ATOM 699 N N . GLY A 1 88 ? 12.632 2.544 -22.973 1.00 91.25 88 GLY A N 1
ATOM 700 C CA . GLY A 1 88 ? 12.931 3.315 -24.180 1.00 91.25 88 GLY A CA 1
ATOM 701 C C . GLY A 1 88 ? 14.167 4.202 -24.017 1.00 91.25 88 GLY A C 1
ATOM 702 O O . GLY A 1 88 ? 15.078 4.139 -24.840 1.00 91.25 88 GLY A O 1
ATOM 703 N N . LEU A 1 89 ? 14.248 4.964 -22.922 1.00 88.81 89 LEU A N 1
ATOM 704 C CA . LEU A 1 89 ? 15.403 5.820 -22.624 1.00 88.81 89 LEU A CA 1
ATOM 705 C C . LEU A 1 89 ? 16.697 5.015 -22.440 1.00 88.81 89 LEU A C 1
ATOM 707 O O . LEU A 1 89 ? 17.742 5.398 -22.963 1.00 88.81 89 LEU A O 1
ATOM 711 N N . VAL A 1 90 ? 16.633 3.877 -21.744 1.00 90.19 90 VAL A N 1
ATOM 712 C CA . VAL A 1 90 ? 17.791 2.987 -21.569 1.00 90.19 90 VAL A CA 1
ATOM 713 C C . VAL A 1 90 ? 18.238 2.407 -22.910 1.00 90.19 90 VAL A C 1
ATOM 715 O O . VAL A 1 90 ? 19.431 2.399 -23.200 1.00 90.19 90 VAL A O 1
ATOM 718 N N . SER A 1 91 ? 17.301 1.979 -23.757 1.00 86.81 91 SER A N 1
ATOM 719 C CA . SER A 1 91 ? 17.613 1.446 -25.090 1.00 86.81 91 SER A CA 1
ATOM 720 C C . SER A 1 91 ? 18.298 2.494 -25.967 1.00 86.81 91 SER A C 1
ATOM 722 O O . SER A 1 91 ? 19.312 2.210 -26.601 1.00 86.81 91 SER A O 1
ATOM 724 N N . LEU A 1 92 ? 17.789 3.727 -25.946 1.00 84.75 92 LEU A N 1
ATOM 725 C CA . LEU A 1 92 ? 18.404 4.867 -26.617 1.00 84.75 92 LEU A CA 1
ATOM 726 C C . LEU A 1 92 ? 19.823 5.130 -26.096 1.00 84.75 92 LEU A C 1
ATOM 728 O O . LEU A 1 92 ? 20.745 5.296 -26.894 1.00 84.75 92 LEU A O 1
ATOM 732 N N . LYS A 1 93 ? 20.035 5.070 -24.775 1.00 84.44 93 LYS A N 1
ATOM 733 C CA . LYS A 1 93 ? 21.372 5.224 -24.187 1.00 84.44 93 LYS A CA 1
ATOM 734 C C . LYS A 1 93 ? 22.335 4.113 -24.596 1.00 84.44 93 LYS A C 1
ATOM 736 O O . LYS A 1 93 ? 23.497 4.390 -24.880 1.00 84.44 93 LYS A O 1
ATOM 741 N N . ILE A 1 94 ? 21.864 2.871 -24.664 1.00 84.69 94 ILE A N 1
ATOM 742 C CA . ILE A 1 94 ? 22.669 1.740 -25.138 1.00 84.69 94 ILE A CA 1
ATOM 743 C C . ILE A 1 94 ? 23.086 1.964 -26.594 1.00 84.69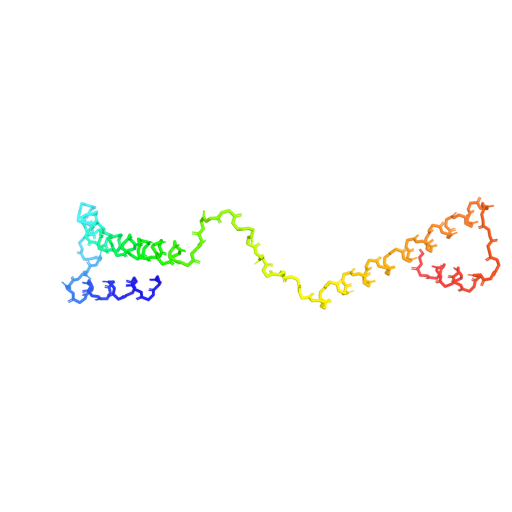 94 ILE A C 1
ATOM 745 O O . ILE A 1 94 ? 24.252 1.768 -26.921 1.00 84.69 94 ILE A O 1
ATOM 749 N N . LEU A 1 95 ? 22.169 2.409 -27.454 1.00 82.12 95 LEU A N 1
ATOM 750 C CA . LEU A 1 95 ? 22.460 2.684 -28.863 1.00 82.12 95 LEU A CA 1
ATOM 751 C C . LEU A 1 95 ? 23.483 3.810 -29.042 1.00 82.12 95 LEU A C 1
ATOM 753 O O . LEU A 1 95 ? 24.379 3.676 -29.868 1.00 82.12 95 LEU A O 1
ATOM 757 N N . ASP A 1 96 ? 23.378 4.880 -28.255 1.00 79.31 96 ASP A N 1
ATOM 758 C CA . ASP A 1 96 ? 24.343 5.987 -28.233 1.00 79.31 96 ASP A CA 1
ATOM 759 C C . ASP A 1 96 ? 25.753 5.506 -27.847 1.00 79.31 96 ASP A C 1
ATOM 761 O O . ASP A 1 96 ? 26.730 5.760 -28.553 1.00 79.31 96 ASP A O 1
ATOM 765 N N . VAL A 1 97 ? 25.862 4.696 -26.787 1.0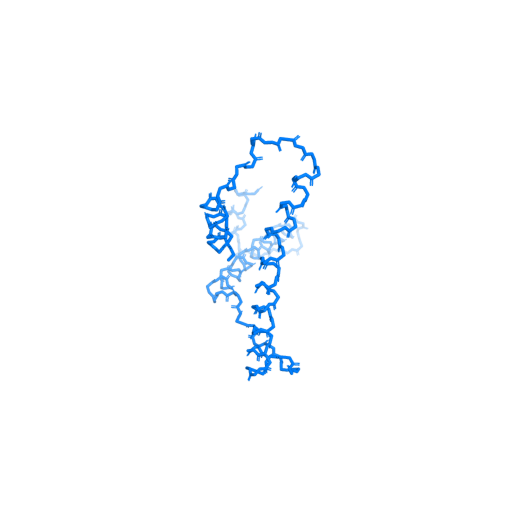0 81.75 97 VAL A N 1
ATOM 766 C CA . VAL A 1 97 ? 27.138 4.086 -26.379 1.00 81.75 97 VAL A CA 1
ATOM 767 C C . VAL A 1 97 ? 27.676 3.141 -27.457 1.00 81.75 97 VAL A C 1
ATOM 769 O O . VAL A 1 97 ? 28.876 3.135 -27.737 1.00 81.75 97 VAL A O 1
ATOM 772 N N . LEU A 1 98 ? 26.811 2.345 -28.086 1.00 81.44 98 LEU A N 1
ATOM 773 C CA . LEU A 1 98 ? 27.204 1.378 -29.110 1.00 81.44 98 LEU A CA 1
ATOM 774 C C . LEU A 1 98 ? 27.688 2.068 -30.394 1.00 81.44 98 LEU A C 1
ATOM 776 O O . LEU A 1 98 ? 28.658 1.613 -31.006 1.00 81.44 98 LEU A O 1
ATOM 780 N N . GLN A 1 99 ? 27.068 3.195 -30.753 1.00 78.62 99 GLN A N 1
ATOM 781 C CA . GLN A 1 99 ? 27.520 4.074 -31.827 1.00 78.62 99 GLN A CA 1
ATOM 782 C C . GLN A 1 99 ? 28.869 4.714 -31.492 1.00 78.62 99 GLN A C 1
ATOM 784 O O . GLN A 1 99 ? 29.756 4.723 -32.344 1.00 78.62 99 GLN A O 1
ATOM 789 N N . PHE A 1 100 ? 29.047 5.235 -30.272 1.00 77.44 100 PHE A N 1
ATOM 790 C CA . PHE A 1 100 ? 30.313 5.841 -29.847 1.00 77.44 100 PHE A CA 1
ATOM 791 C C . PHE A 1 100 ? 31.480 4.847 -29.926 1.00 77.44 100 PHE A C 1
ATOM 793 O O . PHE A 1 100 ? 32.575 5.205 -30.350 1.00 77.44 100 PHE A O 1
ATOM 800 N N . ASN A 1 101 ? 31.229 3.580 -29.587 1.00 80.69 101 ASN A N 1
ATOM 801 C CA . ASN A 1 101 ? 32.211 2.498 -29.698 1.00 80.69 101 ASN A CA 1
ATOM 802 C C . ASN A 1 101 ? 32.369 1.946 -31.132 1.00 80.69 101 ASN A C 1
ATOM 804 O O . ASN A 1 101 ? 33.157 1.029 -31.345 1.00 80.69 101 ASN A O 1
ATOM 808 N N . GLY A 1 102 ? 31.634 2.477 -32.117 1.00 77.19 102 GLY A N 1
ATOM 809 C CA . GLY A 1 102 ? 31.743 2.094 -33.529 1.00 77.19 102 GLY A CA 1
ATOM 810 C C . GLY A 1 102 ? 31.185 0.710 -33.875 1.00 77.19 102 GLY A C 1
ATOM 811 O O . GLY A 1 102 ? 31.468 0.199 -34.955 1.00 77.19 102 GLY A O 1
ATOM 812 N N . LEU A 1 103 ? 30.405 0.092 -32.982 1.00 72.38 103 LEU A N 1
ATOM 813 C CA . LEU A 1 103 ? 29.930 -1.287 -33.137 1.00 72.38 103 LEU A CA 1
ATOM 814 C C . LEU A 1 103 ? 28.674 -1.386 -34.013 1.00 72.38 103 LEU A C 1
ATOM 816 O O . LEU A 1 103 ? 28.559 -2.300 -34.825 1.00 72.38 103 LEU A O 1
ATOM 820 N N . VAL A 1 104 ? 27.727 -0.454 -33.863 1.00 67.56 104 VAL A N 1
ATOM 821 C CA . VAL A 1 104 ? 26.473 -0.426 -34.634 1.00 67.56 104 VAL A CA 1
ATOM 822 C C . VAL A 1 104 ? 26.112 1.018 -34.965 1.00 67.56 104 VAL A C 1
ATOM 824 O O . VAL A 1 104 ? 26.007 1.855 -34.072 1.00 67.56 104 VAL A O 1
ATOM 827 N N . TYR A 1 105 ? 25.885 1.302 -36.249 1.00 72.50 105 TYR A N 1
ATOM 828 C CA . TYR A 1 105 ? 25.418 2.601 -36.730 1.00 72.50 105 TYR A CA 1
ATOM 829 C C . TYR A 1 105 ? 24.219 2.422 -37.661 1.00 72.50 105 TYR A C 1
ATOM 831 O O . TYR A 1 105 ? 24.331 1.794 -38.713 1.00 72.50 105 TYR A O 1
ATOM 839 N N . ILE A 1 106 ? 23.074 2.993 -37.278 1.00 74.50 106 ILE A N 1
ATOM 840 C CA . ILE A 1 106 ? 21.853 2.991 -38.089 1.00 74.50 106 ILE A CA 1
ATOM 841 C C . ILE A 1 106 ? 21.604 4.429 -38.583 1.00 74.50 106 ILE A C 1
ATOM 843 O O . ILE A 1 106 ? 21.197 5.283 -37.791 1.00 74.50 106 ILE A O 1
ATOM 847 N N . PRO A 1 107 ? 21.803 4.727 -39.884 1.00 70.19 107 PRO A N 1
ATOM 848 C CA . PRO A 1 107 ? 21.709 6.090 -40.423 1.00 70.19 107 PRO A CA 1
ATOM 849 C C . PRO A 1 107 ? 20.323 6.735 -40.268 1.00 70.19 107 PRO A C 1
ATOM 851 O O . PRO A 1 107 ? 20.217 7.953 -40.143 1.00 70.19 107 PRO A O 1
ATOM 854 N N . ALA A 1 108 ? 19.258 5.927 -40.247 1.00 72.56 108 ALA A N 1
ATOM 855 C CA . ALA A 1 108 ? 17.874 6.395 -40.158 1.00 72.56 108 ALA A CA 1
ATOM 856 C C . ALA A 1 108 ? 17.536 7.085 -38.822 1.00 72.56 108 ALA A C 1
ATOM 858 O O . ALA A 1 108 ? 16.569 7.838 -38.750 1.00 72.56 108 ALA A O 1
ATOM 859 N N . TRP A 1 109 ? 18.323 6.856 -37.765 1.00 70.25 109 TRP A N 1
ATOM 860 C CA . TRP A 1 109 ? 18.080 7.409 -36.426 1.00 70.25 109 TRP A CA 1
ATOM 861 C C . TRP A 1 109 ? 18.966 8.611 -36.087 1.00 70.25 109 TRP A C 1
ATOM 863 O O . TRP A 1 109 ? 18.987 9.067 -34.947 1.00 70.25 109 TRP A O 1
ATOM 873 N N . ARG A 1 110 ? 19.638 9.194 -37.089 1.00 68.69 110 ARG A N 1
ATOM 874 C CA . ARG A 1 110 ? 20.527 10.356 -36.923 1.00 68.69 110 ARG A CA 1
ATOM 875 C C . ARG A 1 110 ? 19.883 11.525 -36.171 1.00 68.69 110 ARG A C 1
ATOM 877 O O . ARG A 1 110 ? 20.510 12.077 -35.277 1.00 68.69 110 ARG A O 1
ATOM 884 N N . SER A 1 111 ? 18.617 11.833 -36.462 1.00 71.00 111 SER A N 1
ATOM 885 C CA . SER A 1 111 ? 17.884 12.905 -35.772 1.00 71.00 111 SER A CA 1
ATOM 886 C C . SER A 1 111 ? 17.644 12.622 -34.283 1.00 71.00 111 SER A C 1
ATOM 888 O O . SER A 1 111 ? 17.574 13.564 -33.499 1.00 71.00 111 SER A O 1
ATOM 890 N N .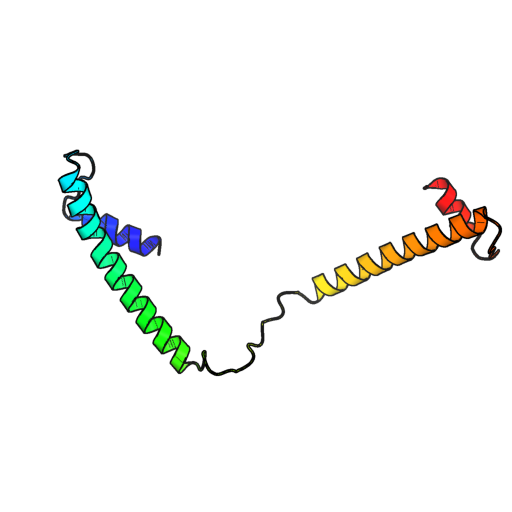 LEU A 1 112 ? 17.505 11.351 -33.886 1.00 70.69 112 LEU A N 1
ATOM 891 C CA . LEU A 1 112 ? 17.334 10.963 -32.481 1.00 70.69 112 LEU A CA 1
ATOM 892 C C . LEU A 1 112 ? 18.666 11.040 -31.726 1.00 70.69 112 LEU A C 1
ATOM 894 O O . LEU A 1 112 ? 18.696 11.527 -30.598 1.00 70.69 112 LEU A O 1
ATOM 898 N N . TYR A 1 113 ? 19.765 10.634 -32.368 1.00 68.75 113 TYR A N 1
ATOM 899 C CA . TYR A 1 113 ? 21.110 10.743 -31.799 1.00 68.75 113 TYR A CA 1
ATOM 900 C C . TYR A 1 113 ? 21.539 12.202 -31.587 1.00 68.75 113 TYR A C 1
ATOM 902 O O . TYR A 1 113 ? 22.048 12.537 -30.519 1.00 68.75 113 TYR A O 1
ATOM 910 N N . ASP A 1 114 ? 21.281 13.088 -32.557 1.00 73.56 114 ASP A N 1
ATOM 911 C CA . ASP A 1 114 ? 21.596 14.518 -32.418 1.00 73.56 114 ASP A CA 1
ATOM 912 C C . ASP A 1 114 ? 20.791 15.171 -31.280 1.00 73.56 114 ASP A C 1
ATOM 914 O O . ASP A 1 114 ? 21.335 15.976 -30.527 1.00 73.56 114 ASP A O 1
ATOM 918 N N . MET A 1 115 ? 19.525 14.782 -31.085 1.00 70.31 115 MET A N 1
ATOM 919 C CA . MET A 1 115 ? 18.706 15.274 -29.970 1.00 70.31 115 MET A CA 1
ATOM 920 C C . MET A 1 115 ? 19.200 14.762 -28.609 1.00 70.31 115 MET A C 1
ATOM 922 O O . MET A 1 115 ? 19.217 15.516 -27.637 1.00 70.31 115 MET A O 1
ATOM 926 N N . MET A 1 116 ? 19.637 13.500 -28.535 1.00 68.94 116 MET A N 1
ATOM 927 C CA . MET A 1 116 ? 20.231 12.936 -27.319 1.00 68.94 116 MET A CA 1
ATOM 928 C C . MET A 1 116 ? 21.527 13.636 -26.919 1.00 68.94 116 MET A C 1
ATOM 930 O O . MET A 1 116 ? 21.717 13.910 -25.740 1.00 68.94 116 MET A O 1
ATOM 934 N N . LYS A 1 117 ? 22.386 13.964 -27.888 1.00 67.19 117 LYS A N 1
ATOM 935 C CA . LYS A 1 117 ? 23.676 14.628 -27.650 1.00 67.19 117 LYS A CA 1
ATOM 936 C C . LYS A 1 117 ? 23.540 16.044 -27.077 1.00 67.19 117 LYS A C 1
ATOM 938 O O . LYS A 1 117 ? 24.481 16.569 -26.498 1.00 67.19 117 LYS A O 1
ATOM 943 N N . VAL A 1 118 ? 22.383 16.678 -27.273 1.00 72.31 118 VAL A N 1
ATOM 944 C CA . VAL A 1 118 ? 22.059 17.998 -26.704 1.00 72.31 118 VAL A CA 1
ATOM 945 C C . VAL A 1 118 ? 21.571 17.886 -25.255 1.00 72.31 118 VAL A C 1
ATOM 947 O O . VAL A 1 118 ? 21.740 18.824 -24.480 1.00 72.31 118 VAL A O 1
ATOM 950 N N . TRP A 1 119 ? 20.956 16.760 -24.889 1.00 60.44 119 TRP A N 1
ATOM 951 C CA . TRP A 1 119 ? 20.299 16.564 -23.594 1.00 60.44 119 TRP A CA 1
ATOM 952 C C . TRP A 1 119 ? 21.126 15.784 -22.564 1.00 60.44 119 TRP A C 1
ATOM 954 O O . TRP A 1 119 ? 20.768 15.798 -21.386 1.00 60.44 119 TRP A O 1
ATOM 964 N N . MET A 1 120 ? 22.188 15.092 -22.984 1.00 53.62 120 MET A N 1
ATOM 965 C CA . MET A 1 120 ? 22.985 14.181 -22.155 1.00 53.62 120 MET A CA 1
ATOM 966 C C . MET A 1 120 ? 24.477 14.434 -22.322 1.00 53.62 120 MET A C 1
ATOM 968 O O . MET A 1 120 ? 25.185 14.332 -21.297 1.00 53.62 120 MET A O 1
#

Radius of g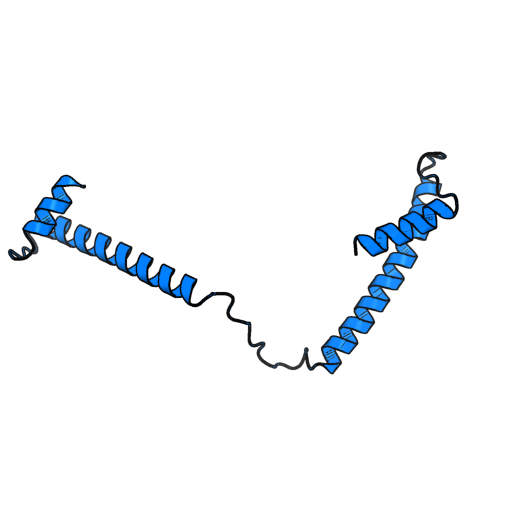yration: 33.67 Å; chains: 1; bounding box: 53×41×87 Å

Sequence (120 aa):
MFQETAIVLTAQRLRGFQPFKTASPRHLIQMAFQTLFPILARTLRRAATLASSVESRGFGRETQRSYDNPWSTLERSFCYIAALLVAGLVSLKILDVLQFNGLVYIPAWRSLYDMMKVWM

Secondary structure (DSSP, 8-state):
-HHHHHHHHHHHHHTT--TTS---HHHHHHHHHHHHHHHHHHHHHHHHHHHHHHHHTTBTBS-------SS-HHHHHHHHHHHHHHHHHHHHHHHHHHHHTTS---GGGHHHHHHHHHH-